Protein AF-A0A7C1DPU6-F1 (afdb_monomer_lite)

Secondary structure (DSSP, 8-state):
-HHHHHT-TTTHHHHHHHHHHHHHHHTT-HHHHHHHHHHIIIIIHHIIIIIHHHHT--S----HHHHHHHHHHHHHHHGGGHHHHHHHHHHHHHHHHHHHHHHHHHHHH--

Structure (mmCIF, N/CA/C/O backbone):
data_AF-A0A7C1DPU6-F1
#
_entry.id   AF-A0A7C1DPU6-F1
#
loop_
_atom_site.group_PDB
_atom_site.id
_atom_site.type_symbol
_atom_site.label_atom_id
_atom_site.label_alt_id
_atom_site.label_comp_id
_atom_site.label_asym_id
_atom_site.label_entity_id
_atom_site.label_seq_id
_atom_site.pdbx_PDB_ins_code
_atom_site.Cartn_x
_atom_site.Cartn_y
_atom_site.Cartn_z
_atom_site.occupancy
_atom_site.B_iso_or_equiv
_atom_site.auth_seq_id
_atom_site.auth_comp_id
_atom_site.auth_asym_id
_atom_site.auth_atom_id
_atom_site.pdbx_PDB_model_num
ATOM 1 N N . ALA A 1 1 ? -8.894 13.310 4.951 1.00 46.78 1 ALA A N 1
ATOM 2 C CA . ALA A 1 1 ? -8.919 12.196 5.926 1.00 46.78 1 ALA A CA 1
ATOM 3 C C . ALA A 1 1 ? -9.313 10.853 5.290 1.00 46.78 1 ALA A C 1
ATOM 5 O O . ALA A 1 1 ? -8.561 9.906 5.457 1.00 46.78 1 ALA A O 1
ATOM 6 N N . MET A 1 2 ? -10.399 10.751 4.502 1.00 47.97 2 MET A N 1
ATOM 7 C CA . MET A 1 2 ? -10.787 9.483 3.840 1.00 47.97 2 MET A CA 1
ATOM 8 C C . MET A 1 2 ? -9.775 8.932 2.813 1.00 47.97 2 MET A C 1
ATOM 10 O O . MET A 1 2 ? -9.661 7.722 2.668 1.00 47.97 2 MET A O 1
ATOM 14 N N . PHE A 1 3 ? -9.004 9.792 2.139 1.00 51.47 3 PHE A N 1
ATOM 15 C CA . PHE A 1 3 ? -8.061 9.375 1.089 1.00 51.47 3 PHE A CA 1
ATOM 16 C C . PHE A 1 3 ? -6.909 8.488 1.603 1.00 51.47 3 PHE A C 1
ATOM 18 O O . PHE A 1 3 ? -6.498 7.553 0.927 1.00 51.47 3 PHE A O 1
ATOM 25 N N . LEU A 1 4 ? -6.424 8.733 2.827 1.00 49.72 4 LEU A N 1
ATOM 26 C CA . LEU A 1 4 ? -5.325 7.962 3.429 1.00 49.72 4 LEU A CA 1
ATOM 27 C C . LEU A 1 4 ? -5.777 6.575 3.909 1.00 49.72 4 LEU A C 1
ATOM 29 O O . LEU A 1 4 ? -5.017 5.618 3.821 1.00 49.72 4 LEU A O 1
ATOM 33 N N . LEU A 1 5 ? -7.026 6.454 4.366 1.00 48.41 5 LEU A N 1
ATOM 34 C CA . LEU A 1 5 ? -7.620 5.176 4.771 1.00 48.41 5 LEU A CA 1
ATOM 35 C C . LEU A 1 5 ? -7.981 4.302 3.557 1.00 48.41 5 LEU A C 1
ATOM 37 O O . LEU A 1 5 ? -7.930 3.080 3.646 1.00 48.41 5 LEU A O 1
ATOM 41 N N . ALA A 1 6 ? -8.287 4.918 2.410 1.00 47.03 6 ALA A N 1
ATOM 42 C CA . ALA A 1 6 ? -8.615 4.220 1.166 1.00 47.03 6 ALA A CA 1
ATOM 43 C C . ALA A 1 6 ? -7.392 3.620 0.440 1.00 47.03 6 ALA A C 1
ATOM 45 O O . ALA A 1 6 ? -7.554 2.698 -0.356 1.00 47.03 6 ALA A O 1
ATOM 46 N N . MET A 1 7 ? -6.172 4.104 0.717 1.00 46.09 7 MET A N 1
ATOM 47 C CA . MET A 1 7 ? -4.934 3.563 0.129 1.00 46.09 7 MET A CA 1
ATOM 48 C C . MET A 1 7 ? -4.483 2.229 0.741 1.00 46.09 7 MET A C 1
ATOM 50 O O . MET A 1 7 ? -3.571 1.600 0.208 1.00 46.09 7 MET A O 1
ATOM 54 N N . ILE A 1 8 ? -5.120 1.772 1.826 1.00 50.97 8 ILE A N 1
ATOM 55 C CA . ILE A 1 8 ? -4.872 0.457 2.423 1.00 50.97 8 ILE A CA 1
ATOM 56 C C . ILE A 1 8 ? -6.136 -0.397 2.236 1.00 50.97 8 ILE A C 1
ATOM 58 O O . ILE A 1 8 ? -6.958 -0.498 3.150 1.00 50.97 8 ILE A O 1
ATOM 62 N N . PRO A 1 9 ? -6.313 -1.036 1.063 1.00 51.47 9 PRO A N 1
ATOM 63 C CA . PRO A 1 9 ? -7.502 -1.832 0.745 1.00 51.47 9 PRO A CA 1
ATOM 64 C C . PRO A 1 9 ? -7.711 -3.064 1.647 1.00 51.47 9 PRO A C 1
ATOM 66 O O . PRO A 1 9 ? -8.720 -3.742 1.505 1.00 51.47 9 PRO A O 1
ATOM 69 N N . PHE A 1 10 ? -6.806 -3.333 2.593 1.00 50.69 10 PHE A N 1
ATOM 70 C CA . PHE A 1 10 ? -6.895 -4.446 3.544 1.00 50.69 10 PHE A CA 1
ATOM 71 C C . PHE A 1 10 ? -7.280 -4.046 4.977 1.00 50.69 10 PHE A C 1
ATOM 73 O O . PHE A 1 10 ? -7.566 -4.921 5.789 1.00 50.69 10 PHE A O 1
ATOM 80 N N . VAL A 1 11 ? -7.297 -2.751 5.319 1.00 54.91 11 VAL A N 1
ATOM 81 C CA . VAL A 1 11 ? -7.478 -2.309 6.721 1.00 54.91 11 VAL A CA 1
ATOM 82 C C . VAL A 1 11 ? -8.811 -1.589 6.956 1.00 54.91 11 VAL A C 1
ATOM 84 O O . VAL A 1 11 ? -9.272 -1.526 8.089 1.00 54.91 11 VAL A O 1
ATOM 87 N N . GLY A 1 12 ? -9.491 -1.105 5.913 1.00 57.50 12 GLY A N 1
ATOM 88 C CA . GLY A 1 12 ? -10.697 -0.280 6.074 1.00 57.50 12 GLY A CA 1
ATOM 89 C C . GLY A 1 12 ? -11.884 -0.986 6.743 1.00 57.50 12 GLY A C 1
ATOM 90 O O . GLY A 1 12 ? -12.453 -0.468 7.703 1.00 57.50 12 GLY A O 1
ATOM 91 N N . THR A 1 13 ? -12.266 -2.170 6.262 1.00 65.38 13 THR A N 1
ATOM 92 C CA . THR A 1 13 ? -13.517 -2.829 6.674 1.00 65.38 13 THR A CA 1
ATOM 93 C C . THR A 1 13 ? -13.478 -3.392 8.104 1.00 65.38 13 THR A C 1
ATOM 95 O O . THR A 1 13 ? -14.399 -3.105 8.877 1.00 65.38 13 THR A O 1
ATOM 98 N N . PRO A 1 14 ? -12.411 -4.101 8.535 1.00 64.94 14 PRO A N 1
ATOM 99 C CA . PRO A 1 14 ? -12.302 -4.585 9.912 1.00 64.94 14 PRO A CA 1
ATOM 100 C C . PRO A 1 14 ? -12.159 -3.449 10.933 1.00 64.94 14 PRO A C 1
ATOM 102 O O . PRO A 1 14 ? -12.714 -3.536 12.026 1.00 64.94 14 PRO A O 1
ATOM 105 N N . MET A 1 15 ? -11.454 -2.367 10.580 1.00 68.56 15 MET A N 1
ATOM 106 C CA . MET A 1 15 ? -11.135 -1.267 11.498 1.00 68.56 15 MET A CA 1
ATOM 107 C C . MET A 1 15 ? -12.365 -0.443 11.911 1.00 68.56 15 MET A C 1
ATOM 109 O O . MET A 1 15 ? -12.354 0.153 12.984 1.00 68.56 15 MET A O 1
ATOM 113 N N . VAL A 1 16 ? -13.435 -0.434 11.108 1.00 71.94 16 VAL A N 1
ATOM 114 C CA . VAL A 1 16 ? -14.703 0.250 11.435 1.00 71.94 16 VAL A CA 1
ATOM 115 C C . VAL A 1 16 ? -15.708 -0.697 12.102 1.00 71.94 16 VAL A C 1
ATOM 117 O O . VAL A 1 16 ? -16.410 -0.299 13.033 1.00 71.94 16 VAL A O 1
ATOM 120 N N . MET A 1 17 ? -15.762 -1.963 11.675 1.00 74.38 17 MET A N 1
ATOM 121 C CA . MET A 1 17 ? -16.720 -2.937 12.215 1.00 74.38 17 MET A CA 1
ATOM 122 C C . MET A 1 17 ? -16.355 -3.448 13.617 1.00 74.38 17 MET A C 1
ATOM 124 O O . MET A 1 17 ? -17.260 -3.680 14.418 1.00 74.38 17 MET A O 1
ATOM 128 N N . LEU A 1 18 ? -15.063 -3.575 13.952 1.00 79.19 18 LEU A N 1
ATOM 129 C CA . LEU A 1 18 ? -14.607 -3.984 15.292 1.00 79.19 18 LEU A CA 1
ATOM 130 C C . LEU A 1 18 ? -15.049 -3.012 16.404 1.00 79.19 18 LEU A C 1
ATOM 132 O O . LEU A 1 18 ? -15.681 -3.470 17.357 1.00 79.19 18 LEU A O 1
ATOM 136 N N . PRO A 1 19 ? -14.800 -1.689 16.304 1.00 79.94 19 PRO A N 1
ATOM 137 C CA . PRO A 1 19 ? -15.301 -0.727 17.285 1.00 79.94 19 PRO A CA 1
ATOM 138 C C . PRO A 1 19 ? -16.830 -0.721 17.378 1.00 79.94 19 PRO A C 1
ATOM 140 O O . PRO A 1 19 ? -17.368 -0.593 18.473 1.00 79.94 19 PRO A O 1
ATOM 143 N N . GLY A 1 20 ? -17.533 -0.897 16.251 1.00 82.12 20 GLY A N 1
ATOM 144 C CA . GLY A 1 20 ? -18.995 -0.986 16.223 1.00 82.12 20 GLY A CA 1
ATOM 145 C C . GLY A 1 20 ? -19.530 -2.203 16.983 1.00 82.12 20 GLY A C 1
ATOM 146 O O . GLY A 1 20 ? -20.439 -2.068 17.798 1.00 82.12 20 GLY A O 1
ATOM 147 N N . ALA A 1 21 ? -18.927 -3.379 16.784 1.00 82.56 21 ALA A N 1
ATOM 148 C CA . ALA A 1 21 ? -19.296 -4.592 17.513 1.00 82.56 21 ALA A CA 1
ATOM 149 C C . ALA A 1 21 ? -19.018 -4.453 19.017 1.00 82.56 21 ALA A C 1
ATOM 151 O O . ALA A 1 21 ? -19.871 -4.797 19.833 1.00 82.56 21 ALA A O 1
ATOM 152 N N . ILE A 1 22 ? -17.866 -3.882 19.383 1.00 84.19 22 ILE A N 1
ATOM 153 C CA . ILE A 1 22 ? -17.505 -3.608 20.782 1.00 84.19 22 ILE A CA 1
ATOM 154 C C . ILE A 1 22 ? -18.489 -2.618 21.413 1.00 84.19 22 ILE A C 1
ATOM 156 O O . ILE A 1 22 ? -18.922 -2.832 22.543 1.00 84.19 22 ILE A O 1
ATOM 160 N N . TYR A 1 23 ? -18.882 -1.569 20.687 1.00 86.94 23 TYR A N 1
ATOM 161 C CA . TYR A 1 23 ? -19.855 -0.590 21.163 1.00 86.94 23 TYR A CA 1
ATOM 162 C C . TYR A 1 23 ? -21.225 -1.224 21.426 1.00 86.94 23 TYR A C 1
ATOM 164 O O . TYR A 1 23 ? -21.794 -0.994 22.487 1.00 86.94 23 TYR A O 1
ATOM 172 N N . LEU A 1 24 ? -21.725 -2.069 20.518 1.00 85.06 24 LEU A N 1
ATOM 173 C CA . LEU A 1 24 ? -22.999 -2.779 20.700 1.00 85.06 24 LEU A CA 1
ATOM 174 C C . LEU A 1 24 ? -22.983 -3.754 21.884 1.00 85.06 24 LEU A C 1
ATOM 176 O O . LEU A 1 24 ? -23.959 -3.851 22.625 1.00 85.06 24 LEU A O 1
ATOM 180 N N . VAL A 1 25 ? -21.863 -4.450 22.097 1.00 84.88 25 VAL A N 1
ATOM 181 C CA . VAL A 1 25 ? -21.691 -5.299 23.285 1.00 84.88 25 VAL A CA 1
ATOM 182 C C . VAL A 1 25 ? -21.650 -4.441 24.556 1.00 84.88 25 VAL A C 1
ATOM 184 O O . VAL A 1 25 ? -22.268 -4.803 25.555 1.00 84.88 25 VAL A O 1
ATOM 187 N N . ALA A 1 26 ? -20.978 -3.286 24.515 1.00 85.88 26 ALA A N 1
ATOM 188 C CA . ALA A 1 26 ? -20.879 -2.360 25.644 1.00 85.88 26 ALA A CA 1
ATOM 189 C C . ALA A 1 26 ? -22.207 -1.659 25.988 1.00 85.88 26 ALA A C 1
ATOM 191 O O . ALA A 1 26 ? -22.433 -1.340 27.154 1.00 85.88 26 ALA A O 1
ATOM 192 N N . THR A 1 27 ? -23.104 -1.447 25.020 1.00 86.44 27 THR A N 1
ATOM 193 C CA . THR A 1 27 ? -24.450 -0.884 25.247 1.00 86.44 27 THR A CA 1
ATOM 194 C C . THR A 1 27 ? -25.485 -1.924 25.688 1.00 86.44 27 THR A C 1
ATOM 196 O O . THR A 1 27 ? -26.643 -1.577 25.914 1.00 86.44 27 THR A O 1
ATOM 199 N N . GLY A 1 28 ? -25.073 -3.184 25.875 1.00 81.44 28 GLY A N 1
ATOM 200 C CA . GLY A 1 28 ? -25.909 -4.263 26.408 1.00 81.44 28 GLY A CA 1
ATOM 201 C C . GLY A 1 28 ? -26.599 -5.120 25.346 1.00 81.44 28 GLY A C 1
ATOM 202 O O . GLY A 1 28 ? -27.184 -6.149 25.689 1.00 81.44 28 GLY A O 1
ATOM 203 N N . ASP A 1 29 ? -26.485 -4.776 24.060 1.00 85.50 29 ASP A N 1
ATOM 204 C CA . ASP A 1 29 ? -27.013 -5.587 22.960 1.00 85.50 29 ASP A CA 1
ATOM 205 C C . ASP A 1 29 ? -25.971 -6.601 22.460 1.00 85.50 29 ASP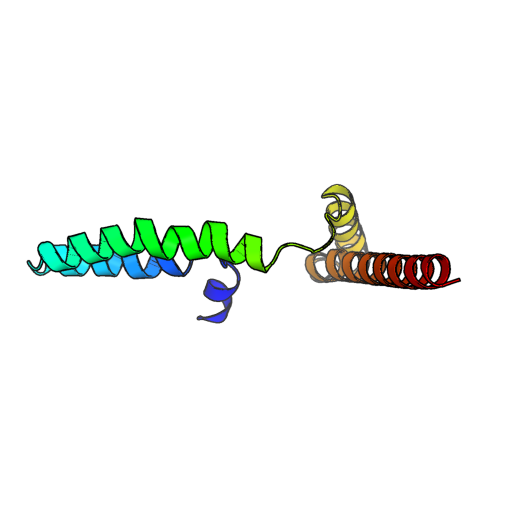 A C 1
ATOM 207 O O . ASP A 1 29 ? -25.434 -6.552 21.346 1.00 85.50 29 ASP A O 1
ATOM 211 N N . VAL A 1 30 ? -25.675 -7.559 23.341 1.00 85.38 30 VAL A N 1
ATOM 212 C CA . VAL A 1 30 ? -24.650 -8.589 23.126 1.00 85.38 30 VAL A CA 1
ATOM 213 C C . VAL A 1 30 ? -24.978 -9.479 21.925 1.00 85.38 30 VAL A C 1
ATOM 215 O O . VAL A 1 30 ? -24.067 -9.896 21.211 1.00 85.38 30 VAL A O 1
ATOM 218 N N . LYS A 1 31 ? -26.264 -9.757 21.659 1.00 88.00 31 LYS A N 1
ATOM 219 C CA . LYS A 1 31 ? -26.674 -10.590 20.514 1.00 88.00 31 LYS A CA 1
ATOM 220 C C . LYS A 1 31 ? -26.307 -9.919 19.198 1.00 88.00 31 LYS A C 1
ATOM 222 O O . LYS A 1 31 ? -25.648 -10.542 18.366 1.00 88.00 31 LYS A O 1
ATOM 227 N N . THR A 1 32 ? -26.701 -8.661 19.023 1.00 84.88 32 THR A N 1
ATOM 228 C CA . THR A 1 32 ? -26.432 -7.926 17.785 1.00 84.88 32 THR A CA 1
ATOM 229 C C . THR A 1 32 ? -24.933 -7.667 17.618 1.00 84.88 32 THR A C 1
ATOM 231 O O . THR A 1 32 ? -24.406 -7.835 16.519 1.00 84.88 32 THR A O 1
ATOM 234 N N . GLY A 1 33 ? -24.212 -7.370 18.706 1.00 86.06 33 GLY A N 1
ATOM 235 C CA . GLY A 1 33 ? -22.752 -7.229 18.684 1.00 86.06 33 GLY A CA 1
ATOM 236 C C . GLY A 1 33 ? -22.013 -8.511 18.274 1.00 86.06 33 GLY A C 1
ATOM 237 O O . GLY A 1 33 ? -21.099 -8.457 17.450 1.00 86.06 33 GLY A O 1
ATOM 238 N N . LEU A 1 34 ? -22.439 -9.676 18.777 1.00 86.81 34 LEU A N 1
ATOM 239 C CA . LEU A 1 34 ? -21.841 -10.968 18.423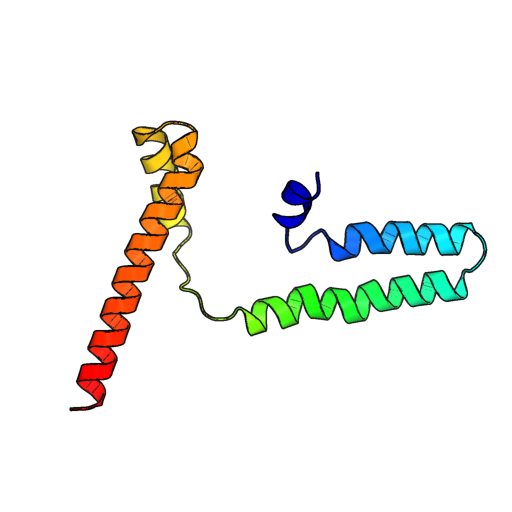 1.00 86.81 34 LEU A CA 1
ATOM 240 C C . LEU A 1 34 ? -22.128 -11.353 16.963 1.00 86.81 34 LEU A C 1
ATOM 242 O O . LEU A 1 34 ? -21.231 -11.822 16.263 1.00 86.81 34 LEU A O 1
ATOM 246 N N . ILE A 1 35 ? -23.356 -11.114 16.488 1.00 89.50 35 ILE A N 1
ATOM 247 C CA . ILE A 1 35 ? -23.736 -11.323 15.083 1.00 89.50 35 ILE A CA 1
ATOM 248 C C . ILE A 1 35 ? -22.899 -10.424 14.170 1.00 89.50 35 ILE A C 1
ATOM 250 O O . ILE A 1 35 ? -22.375 -10.897 13.162 1.00 89.50 35 ILE A O 1
ATOM 254 N N . LEU A 1 36 ? -22.726 -9.152 14.535 1.00 86.56 36 LEU A N 1
ATOM 255 C CA . LEU A 1 36 ? -21.925 -8.204 13.764 1.00 86.56 36 LEU A CA 1
ATOM 256 C C . LEU A 1 36 ? -20.450 -8.631 13.701 1.00 86.56 36 LEU A C 1
ATOM 258 O O . LEU A 1 36 ? -19.850 -8.599 12.627 1.00 86.56 36 LEU A O 1
ATOM 262 N N . ALA A 1 37 ? -19.878 -9.080 14.823 1.00 85.38 37 ALA A N 1
ATOM 263 C CA . ALA A 1 37 ? -18.507 -9.587 14.872 1.00 85.38 37 ALA A CA 1
ATOM 264 C C . ALA A 1 37 ? -18.324 -10.848 14.008 1.00 85.38 37 ALA A C 1
ATOM 266 O O . ALA A 1 37 ? -17.369 -10.937 13.233 1.00 85.38 37 ALA A O 1
ATOM 267 N N . ALA A 1 38 ? -19.260 -11.799 14.091 1.00 88.44 38 ALA A N 1
ATOM 268 C CA . ALA A 1 38 ? -19.240 -13.011 13.275 1.00 88.44 38 ALA A CA 1
ATOM 269 C C . ALA A 1 38 ? -19.399 -12.697 11.778 1.00 88.44 38 ALA A C 1
ATOM 271 O O . ALA A 1 38 ? -18.682 -13.257 10.950 1.00 88.44 38 ALA A O 1
ATOM 272 N N . TRP A 1 39 ? -20.284 -11.764 11.423 1.00 84.69 39 TRP A N 1
ATOM 273 C CA . TRP A 1 39 ? -20.476 -11.310 10.045 1.00 84.69 39 TRP A CA 1
ATOM 274 C C . TRP A 1 39 ? -19.218 -10.645 9.473 1.00 84.69 39 TRP A C 1
ATOM 276 O O . TRP A 1 39 ? -18.796 -10.961 8.358 1.00 84.69 39 TRP A O 1
ATOM 286 N N . ALA A 1 40 ? -18.583 -9.765 10.252 1.00 83.19 40 ALA A N 1
ATOM 287 C CA . ALA A 1 40 ? -17.342 -9.104 9.861 1.00 83.19 40 ALA A CA 1
ATOM 288 C C . ALA A 1 40 ? -16.202 -10.117 9.630 1.00 83.19 40 ALA A C 1
ATOM 290 O O . ALA A 1 40 ? -15.465 -10.020 8.647 1.00 83.19 40 ALA A O 1
ATOM 291 N N . LEU A 1 41 ? -16.081 -11.124 10.500 1.00 82.19 41 LEU A N 1
ATOM 292 C CA . LEU A 1 41 ? -15.040 -12.147 10.389 1.00 82.19 41 LEU A CA 1
ATOM 293 C C . LEU A 1 41 ? -15.289 -13.162 9.271 1.00 82.19 41 LEU A C 1
ATOM 295 O O . LEU A 1 41 ? -14.336 -13.561 8.612 1.00 82.19 41 LEU A O 1
ATOM 299 N N . LEU A 1 42 ? -16.530 -13.603 9.059 1.00 84.50 42 LEU A N 1
ATOM 300 C CA . LEU A 1 42 ? -16.823 -14.694 8.123 1.00 84.50 42 LEU A CA 1
ATOM 301 C C . LEU A 1 42 ? -17.143 -14.202 6.717 1.00 84.50 42 LEU A C 1
ATOM 303 O O . LEU A 1 42 ? -16.673 -14.784 5.744 1.00 84.50 42 LEU A O 1
ATOM 307 N N . VAL A 1 43 ? -17.945 -13.148 6.586 1.00 83.88 43 VAL A N 1
ATOM 308 C CA . VAL A 1 43 ? -18.438 -12.702 5.278 1.00 83.88 43 VAL A CA 1
ATOM 309 C C . VAL A 1 43 ? -17.518 -11.634 4.714 1.00 83.88 43 VAL A C 1
ATOM 311 O O . VAL A 1 43 ? -16.956 -11.803 3.634 1.00 83.88 43 VAL A O 1
ATOM 314 N N . VAL A 1 44 ? -17.307 -10.560 5.472 1.00 81.62 44 VAL A N 1
ATOM 315 C CA . VAL A 1 44 ? -16.539 -9.401 5.003 1.00 81.62 44 VAL A CA 1
ATOM 316 C C . VAL A 1 44 ? -15.071 -9.758 4.777 1.00 81.62 44 VAL A C 1
ATOM 318 O O . VAL A 1 44 ? -14.545 -9.493 3.700 1.00 81.62 44 VAL A O 1
ATOM 321 N N . SER A 1 45 ? -14.435 -10.439 5.737 1.00 79.19 45 SER A N 1
ATOM 322 C CA . SER A 1 45 ? -13.056 -10.926 5.582 1.00 79.19 45 SER A CA 1
ATOM 323 C C . SER A 1 45 ? -12.891 -11.820 4.352 1.00 79.19 45 SER A C 1
ATOM 325 O O . SER A 1 45 ? -11.925 -11.677 3.611 1.00 79.19 45 SER A O 1
ATOM 327 N N . THR A 1 46 ? -13.842 -12.721 4.090 1.00 79.38 46 THR A N 1
ATOM 328 C CA . THR A 1 46 ? -13.773 -13.619 2.929 1.00 79.38 46 THR A CA 1
ATOM 329 C C . THR A 1 46 ? -13.892 -12.842 1.621 1.00 79.38 46 THR A C 1
ATOM 331 O O . THR A 1 46 ? -13.122 -13.069 0.688 1.00 79.38 46 THR A O 1
ATOM 334 N N . ILE A 1 47 ? -14.816 -11.883 1.550 1.00 80.25 47 ILE A N 1
ATOM 335 C CA . ILE A 1 47 ? -14.989 -11.045 0.361 1.00 80.25 47 ILE A CA 1
ATOM 336 C C . ILE A 1 47 ? -13.726 -10.211 0.100 1.00 80.25 47 ILE A C 1
ATOM 338 O O . ILE A 1 47 ? -13.202 -10.215 -1.016 1.00 80.25 47 ILE A O 1
ATOM 342 N N . ASP A 1 48 ? -13.201 -9.536 1.120 1.00 77.75 48 ASP A N 1
ATOM 343 C CA . ASP A 1 48 ? -12.059 -8.637 0.950 1.00 77.75 48 ASP A CA 1
ATOM 344 C C . ASP A 1 48 ? -10.727 -9.382 0.749 1.00 77.75 48 ASP A C 1
ATOM 346 O O . ASP A 1 48 ? -9.886 -8.908 -0.016 1.00 77.75 48 ASP A O 1
ATOM 350 N N . ASN A 1 49 ? -10.543 -10.563 1.353 1.00 74.62 49 ASN A N 1
ATOM 351 C CA . ASN A 1 49 ? -9.277 -11.307 1.288 1.00 74.62 49 ASN A CA 1
ATOM 352 C C . ASN A 1 49 ? -9.221 -12.389 0.200 1.00 74.62 49 ASN A C 1
ATOM 354 O O . ASN A 1 49 ? -8.122 -12.761 -0.204 1.00 74.62 49 ASN A O 1
ATOM 358 N N . PHE A 1 50 ? -10.357 -12.902 -0.285 1.00 76.25 50 PHE A N 1
ATOM 359 C CA . PHE A 1 50 ? -10.384 -13.952 -1.317 1.00 76.25 50 PHE A CA 1
ATOM 360 C C . PHE A 1 50 ? -11.054 -13.493 -2.603 1.00 76.25 50 PHE A C 1
ATOM 362 O O . PHE A 1 50 ? -10.474 -13.630 -3.679 1.00 76.25 50 PHE A O 1
ATOM 369 N N . ILE A 1 51 ? -12.256 -12.922 -2.504 1.00 73.88 51 ILE A N 1
ATOM 370 C CA . ILE A 1 51 ? -13.023 -12.537 -3.693 1.00 73.88 51 ILE A CA 1
ATOM 371 C C . ILE A 1 51 ? -12.336 -11.369 -4.399 1.00 73.88 51 ILE A C 1
ATOM 373 O O . ILE A 1 51 ? -12.117 -11.425 -5.604 1.00 73.88 51 ILE A O 1
ATOM 377 N N . ARG A 1 52 ? -11.907 -10.338 -3.668 1.00 70.25 52 ARG A N 1
ATOM 378 C CA . ARG A 1 52 ? -11.255 -9.172 -4.277 1.00 70.25 52 ARG A CA 1
ATOM 379 C C . ARG A 1 52 ? -9.958 -9.537 -5.031 1.00 70.25 52 ARG A C 1
ATOM 381 O O . ARG A 1 52 ? -9.856 -9.133 -6.187 1.00 70.25 52 ARG A O 1
ATOM 388 N N . PRO A 1 53 ? -9.009 -10.331 -4.491 1.00 65.25 53 PRO A N 1
ATOM 389 C CA . PRO A 1 53 ? -7.845 -10.777 -5.262 1.00 65.25 53 PRO A CA 1
ATOM 390 C C . PRO A 1 53 ? -8.189 -11.696 -6.436 1.00 65.25 53 PRO A C 1
ATOM 392 O O . PRO A 1 53 ? -7.538 -11.603 -7.472 1.00 65.25 53 PRO A O 1
ATOM 395 N N . LEU A 1 54 ? -9.205 -12.555 -6.294 1.00 75.62 54 LEU A N 1
ATOM 396 C CA . LEU A 1 54 ? -9.647 -13.460 -7.358 1.00 75.62 54 LEU A CA 1
ATOM 397 C C . LEU A 1 54 ? -10.277 -12.696 -8.532 1.00 75.62 54 LEU A C 1
ATOM 399 O O . LEU A 1 54 ? -9.999 -12.999 -9.682 1.00 75.62 54 LEU A O 1
ATOM 403 N N . PHE A 1 55 ? -11.075 -11.662 -8.261 1.00 68.50 55 PHE A N 1
ATOM 404 C CA . PHE A 1 55 ? -11.643 -10.798 -9.302 1.00 68.50 55 PHE A CA 1
ATOM 405 C C . PHE A 1 55 ? -10.612 -9.835 -9.909 1.00 68.50 55 PHE A C 1
ATOM 407 O O . PHE A 1 55 ? -10.777 -9.391 -11.041 1.00 68.50 55 PHE A O 1
ATOM 414 N N . ILE A 1 56 ? -9.546 -9.515 -9.170 1.00 66.81 56 ILE A N 1
ATOM 415 C CA . ILE A 1 56 ? -8.425 -8.685 -9.638 1.00 66.81 56 ILE A CA 1
ATOM 416 C C . ILE A 1 56 ? -7.304 -9.559 -10.247 1.00 66.81 56 ILE A C 1
ATOM 418 O O . ILE A 1 56 ? -6.264 -9.041 -10.661 1.00 66.81 56 ILE A O 1
ATOM 422 N N . SER A 1 57 ? -7.485 -10.883 -10.358 1.00 54.34 57 SER A N 1
ATOM 423 C CA . SER A 1 57 ? -6.466 -11.767 -10.925 1.00 54.34 57 SER A CA 1
ATOM 424 C C . SER A 1 57 ? -6.370 -11.585 -12.440 1.00 54.34 57 SER A C 1
ATOM 426 O O . SER A 1 57 ? -7.079 -12.228 -13.203 1.00 54.34 57 SER A O 1
ATOM 428 N N . GLU A 1 58 ? -5.508 -10.668 -12.863 1.00 56.00 58 GLU A N 1
ATOM 429 C CA . GLU A 1 58 ? -4.395 -10.931 -13.782 1.00 56.00 58 GLU A CA 1
ATOM 430 C C . GLU A 1 58 ? -3.691 -9.611 -14.112 1.00 56.00 58 GLU A C 1
ATOM 432 O O . GLU A 1 58 ? -4.047 -8.875 -15.028 1.00 56.00 58 GLU A O 1
ATOM 437 N N . GLY A 1 59 ? -2.647 -9.303 -13.349 1.00 53.69 59 GLY A N 1
ATOM 438 C CA . GLY A 1 59 ? -1.767 -8.182 -13.637 1.00 53.69 59 GLY A CA 1
ATOM 439 C C . GLY A 1 59 ? -0.345 -8.581 -13.314 1.00 53.69 59 GLY A C 1
ATOM 440 O O . GLY A 1 59 ? 0.030 -8.557 -12.149 1.00 53.69 59 GLY A O 1
ATOM 441 N N . SER A 1 60 ? 0.375 -9.027 -14.347 1.00 52.47 60 SER A N 1
ATOM 442 C CA . SER A 1 60 ? 1.825 -9.236 -14.445 1.00 52.47 60 SER A CA 1
ATOM 443 C C . SER A 1 60 ? 2.594 -9.159 -13.123 1.00 52.47 60 SER A C 1
ATOM 445 O O . SER A 1 60 ? 2.740 -8.090 -12.529 1.00 52.47 60 SER A O 1
ATOM 447 N N . LYS A 1 61 ? 3.145 -10.298 -12.685 1.00 57.56 61 LYS A N 1
ATOM 448 C CA . LYS A 1 61 ? 4.089 -10.363 -11.563 1.00 57.56 61 LYS A CA 1
ATOM 449 C C . LYS A 1 61 ? 5.389 -9.656 -11.962 1.00 57.56 61 LYS A C 1
ATOM 451 O O . LYS A 1 61 ? 6.383 -10.306 -12.280 1.00 57.56 61 LYS A O 1
ATOM 456 N N . VAL A 1 62 ? 5.383 -8.325 -11.974 1.00 63.78 62 VAL A N 1
ATOM 457 C CA . VAL A 1 62 ? 6.606 -7.536 -12.085 1.00 63.78 62 VAL A CA 1
ATOM 458 C C . VAL A 1 62 ? 7.446 -7.895 -10.865 1.00 63.78 62 VAL A C 1
ATOM 460 O O . VAL A 1 62 ? 7.021 -7.726 -9.723 1.00 63.78 62 VAL A O 1
ATOM 463 N N . HIS A 1 63 ? 8.608 -8.489 -11.115 1.00 77.50 63 HIS A N 1
ATOM 464 C CA . HIS A 1 63 ? 9.471 -9.015 -10.066 1.00 77.50 63 HIS A CA 1
ATOM 465 C C . HIS A 1 63 ? 9.857 -7.897 -9.084 1.00 77.50 63 HIS A C 1
ATOM 467 O O . HIS A 1 63 ? 10.169 -6.785 -9.507 1.00 77.50 63 HIS A O 1
ATOM 473 N N . ILE A 1 64 ? 9.910 -8.188 -7.780 1.00 82.44 64 ILE A N 1
ATOM 474 C CA . ILE A 1 64 ? 10.212 -7.191 -6.732 1.00 82.44 64 ILE A CA 1
ATOM 475 C C . ILE A 1 64 ? 11.520 -6.418 -7.001 1.00 82.44 64 ILE A C 1
ATOM 477 O O . ILE A 1 64 ? 11.602 -5.220 -6.752 1.00 82.44 64 ILE A O 1
ATOM 481 N N . LEU A 1 65 ? 12.517 -7.080 -7.601 1.00 87.25 65 LEU A N 1
ATOM 482 C CA . LEU A 1 65 ? 13.792 -6.476 -8.012 1.00 87.25 65 LEU A CA 1
ATOM 483 C C . LEU A 1 65 ? 13.607 -5.329 -9.013 1.00 87.25 65 LEU A C 1
ATOM 485 O O . LEU A 1 65 ? 14.286 -4.313 -8.915 1.00 87.25 65 LEU A O 1
ATOM 489 N N . ILE A 1 66 ? 12.688 -5.478 -9.965 1.00 87.75 66 ILE A N 1
ATOM 490 C CA . ILE A 1 66 ? 12.419 -4.475 -11.001 1.00 87.75 66 ILE A CA 1
ATOM 491 C C . ILE A 1 66 ? 11.833 -3.210 -10.365 1.00 87.75 66 ILE A C 1
ATOM 493 O O . ILE A 1 66 ? 12.242 -2.097 -10.691 1.00 87.75 66 ILE A O 1
ATOM 497 N N . ILE A 1 67 ? 10.924 -3.384 -9.404 1.00 88.50 67 ILE A N 1
ATOM 498 C CA . ILE A 1 67 ? 10.358 -2.280 -8.621 1.00 88.50 67 ILE A CA 1
ATOM 499 C C . ILE A 1 67 ? 11.464 -1.595 -7.815 1.00 88.50 67 ILE A C 1
ATOM 501 O O . ILE A 1 67 ? 11.542 -0.370 -7.802 1.00 88.50 67 ILE A O 1
ATOM 505 N N . PHE A 1 68 ? 12.357 -2.374 -7.202 1.00 91.00 68 PHE A N 1
ATOM 506 C CA . PHE A 1 68 ? 13.477 -1.856 -6.417 1.00 91.00 68 PHE A CA 1
ATOM 507 C C . PHE A 1 68 ? 14.438 -1.005 -7.259 1.00 91.00 68 PHE A C 1
ATOM 509 O O . PHE A 1 68 ? 14.826 0.087 -6.845 1.00 91.00 68 PHE A O 1
ATOM 516 N N . ILE A 1 69 ? 14.753 -1.458 -8.477 1.00 93.12 69 ILE A N 1
ATOM 517 C CA . ILE A 1 69 ? 15.530 -0.682 -9.454 1.00 93.12 69 ILE A CA 1
ATOM 518 C C . ILE A 1 69 ? 14.798 0.617 -9.809 1.00 93.12 69 ILE A C 1
ATOM 520 O O . ILE A 1 69 ? 15.427 1.670 -9.873 1.00 93.12 69 ILE A O 1
ATOM 524 N N . GLY A 1 70 ? 13.474 0.569 -9.974 1.00 92.50 70 GLY A N 1
ATOM 525 C CA . GLY A 1 70 ? 12.648 1.756 -10.197 1.00 92.50 70 GLY A CA 1
ATOM 526 C C . GLY A 1 70 ? 12.721 2.754 -9.054 1.00 92.50 70 GLY A C 1
ATOM 527 O O . GLY A 1 70 ? 12.909 3.939 -9.305 1.00 92.50 70 GLY A O 1
ATOM 528 N N . VAL A 1 71 ? 12.635 2.288 -7.807 1.00 94.56 71 VAL A N 1
ATOM 529 C CA . VAL A 1 71 ? 12.755 3.155 -6.626 1.00 94.56 71 VAL A CA 1
ATOM 530 C C . VAL A 1 71 ? 14.140 3.793 -6.559 1.00 94.56 71 VAL A C 1
ATOM 532 O O . VAL A 1 71 ? 14.229 5.007 -6.416 1.00 94.56 71 VAL A O 1
ATOM 535 N N . ILE A 1 72 ? 15.218 3.013 -6.692 1.00 96.19 72 ILE A N 1
ATOM 536 C CA . ILE A 1 72 ? 16.591 3.538 -6.602 1.00 96.19 72 ILE A CA 1
ATOM 537 C C . ILE A 1 72 ? 16.891 4.494 -7.760 1.00 96.19 72 ILE A C 1
ATOM 539 O O . ILE A 1 72 ? 17.397 5.593 -7.536 1.00 96.19 72 ILE A O 1
ATOM 543 N N . GLY A 1 73 ? 16.559 4.102 -8.991 1.00 94.12 73 GLY A N 1
ATOM 544 C CA . GLY A 1 73 ? 16.773 4.926 -10.180 1.00 94.12 73 GLY A CA 1
ATOM 545 C C . GLY A 1 73 ? 15.929 6.199 -10.158 1.00 94.12 73 GLY A C 1
ATOM 546 O O . GLY A 1 73 ? 16.426 7.276 -10.476 1.00 94.12 73 GLY A O 1
ATOM 547 N N . GLY A 1 74 ? 14.678 6.100 -9.704 1.00 94.88 74 GLY A N 1
ATOM 548 C CA . GLY A 1 74 ? 13.808 7.250 -9.494 1.00 94.88 74 GLY A CA 1
ATOM 549 C C . GLY A 1 74 ? 14.365 8.190 -8.431 1.00 94.88 74 GLY A C 1
ATOM 550 O O . GLY A 1 74 ? 14.458 9.392 -8.675 1.00 94.88 74 GLY A O 1
ATOM 551 N N . LEU A 1 75 ? 14.784 7.655 -7.280 1.00 96.81 75 LEU A N 1
ATOM 552 C CA . LEU A 1 75 ? 15.389 8.432 -6.196 1.00 96.81 75 LEU A CA 1
ATOM 553 C C . LEU A 1 75 ? 16.648 9.170 -6.670 1.00 96.81 75 LEU A C 1
ATOM 555 O O . LEU A 1 75 ? 16.833 10.337 -6.336 1.00 96.81 75 LEU A O 1
ATOM 559 N N . ALA A 1 76 ? 17.480 8.519 -7.485 1.00 95.62 76 ALA A N 1
ATOM 560 C CA . ALA A 1 76 ? 18.666 9.136 -8.070 1.00 95.62 76 ALA A CA 1
ATOM 561 C C . ALA A 1 76 ? 18.329 10.245 -9.087 1.00 95.62 76 ALA A C 1
ATOM 563 O O . ALA A 1 76 ? 19.046 11.240 -9.153 1.00 95.62 76 ALA A O 1
ATOM 564 N N . ALA A 1 77 ? 17.247 10.104 -9.861 1.00 95.00 77 ALA A N 1
ATOM 565 C CA . ALA A 1 77 ? 16.865 11.067 -10.898 1.00 95.00 77 ALA A CA 1
ATOM 566 C C . ALA A 1 77 ? 16.087 12.284 -10.363 1.00 95.00 77 ALA A C 1
ATOM 568 O O . ALA A 1 77 ? 16.315 13.409 -10.804 1.00 95.00 77 ALA A O 1
ATOM 569 N N . TRP A 1 78 ? 15.153 12.065 -9.431 1.00 93.75 78 TRP A N 1
ATOM 570 C CA . TRP A 1 78 ? 14.183 13.077 -8.981 1.00 93.75 78 TRP A CA 1
ATOM 571 C C . TRP A 1 78 ? 14.059 13.191 -7.457 1.00 93.75 78 TRP A C 1
ATOM 573 O O . TRP A 1 78 ? 13.119 13.813 -6.953 1.00 93.75 78 TRP A O 1
ATOM 583 N N . GLY A 1 79 ? 14.975 12.588 -6.695 1.00 91.62 79 GLY A N 1
ATOM 584 C CA . GLY A 1 79 ? 14.914 12.598 -5.237 1.00 91.62 79 GLY A CA 1
ATOM 585 C C . GLY A 1 79 ? 13.627 11.948 -4.730 1.00 91.62 79 GLY A C 1
ATOM 586 O O . GLY A 1 79 ? 13.169 10.939 -5.260 1.00 91.62 79 GLY A O 1
ATOM 587 N N . PHE A 1 80 ? 13.007 12.537 -3.708 1.00 92.69 80 PHE A N 1
ATOM 588 C CA . PHE A 1 80 ? 11.828 11.961 -3.051 1.00 92.69 80 PHE A CA 1
ATOM 589 C C . PHE A 1 80 ? 10.655 11.668 -4.007 1.00 92.69 80 PHE A C 1
ATOM 591 O O . PHE A 1 80 ? 10.018 10.623 -3.895 1.00 92.69 80 PHE A O 1
ATOM 598 N N . LEU A 1 81 ? 10.400 12.541 -4.990 1.00 93.50 81 LEU A N 1
ATOM 599 C CA . LEU A 1 81 ? 9.349 12.320 -5.998 1.00 93.50 81 LEU A CA 1
ATOM 600 C C . LEU A 1 81 ? 9.614 11.063 -6.840 1.00 93.50 81 LEU A C 1
ATOM 602 O O . LEU A 1 81 ? 8.688 10.367 -7.260 1.00 93.50 81 LEU A O 1
ATOM 606 N N . GLY A 1 82 ? 10.887 10.731 -7.023 1.00 90.25 82 GLY A N 1
ATOM 607 C CA . GLY A 1 82 ? 11.347 9.531 -7.698 1.00 90.25 82 GLY A CA 1
ATOM 608 C C . GLY A 1 82 ? 10.920 8.218 -7.049 1.00 90.25 82 GLY A C 1
ATOM 609 O O . GLY A 1 82 ? 10.812 7.217 -7.754 1.00 90.25 82 GLY A O 1
ATOM 610 N N . LEU A 1 83 ? 10.597 8.216 -5.751 1.00 92.69 83 LEU A N 1
ATOM 611 C CA . LEU A 1 83 ? 10.092 7.028 -5.055 1.00 92.69 83 LEU A CA 1
ATOM 612 C C . LEU A 1 83 ? 8.733 6.566 -5.615 1.00 92.69 83 LEU A C 1
ATOM 614 O O . LEU A 1 83 ? 8.442 5.373 -5.626 1.00 92.69 83 LEU A O 1
ATOM 618 N N . PHE A 1 84 ? 7.929 7.509 -6.118 1.00 91.94 84 PHE A N 1
ATOM 619 C CA . PHE A 1 84 ? 6.641 7.243 -6.761 1.00 91.94 84 PHE A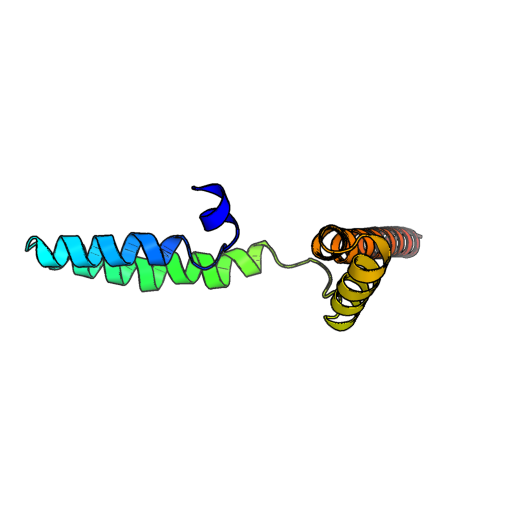 CA 1
ATOM 620 C C . PHE A 1 84 ? 6.790 7.124 -8.279 1.00 91.94 84 PHE A C 1
ATOM 622 O O . PHE A 1 84 ? 6.312 6.164 -8.884 1.00 91.94 84 PHE A O 1
ATOM 629 N N . CYS A 1 85 ? 7.483 8.083 -8.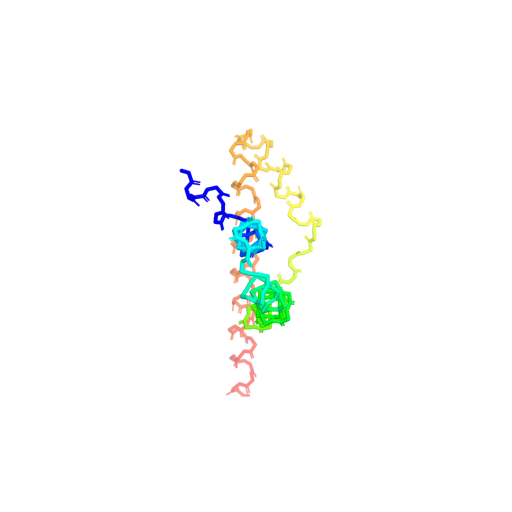900 1.00 92.69 85 CYS A N 1
ATOM 630 C CA . CYS A 1 85 ? 7.607 8.144 -10.355 1.00 92.69 85 CYS A 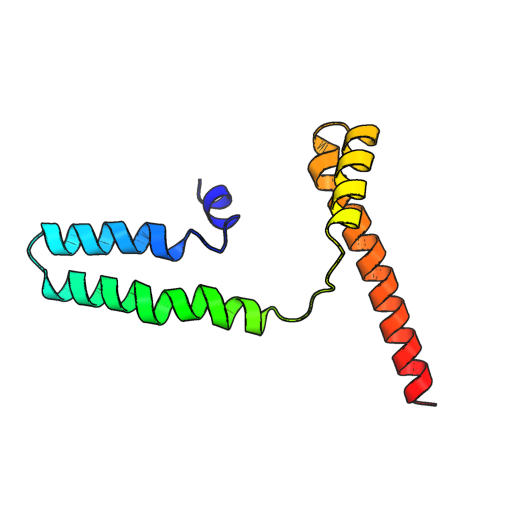CA 1
ATOM 631 C C . CYS A 1 85 ? 8.449 6.993 -10.929 1.00 92.69 85 CYS A C 1
ATOM 633 O O . CYS A 1 85 ? 8.158 6.512 -12.022 1.00 92.69 85 CYS A O 1
ATOM 635 N N . GLY A 1 86 ? 9.468 6.523 -10.207 1.00 92.75 86 GLY A N 1
ATOM 636 C CA . GLY A 1 86 ? 10.368 5.465 -10.668 1.00 92.75 86 GLY A CA 1
ATOM 637 C C . GLY A 1 86 ? 9.659 4.127 -10.917 1.00 92.75 86 GLY A C 1
ATOM 638 O O . GLY A 1 86 ? 9.644 3.651 -12.057 1.00 92.75 86 GLY A O 1
ATOM 639 N N . PRO A 1 87 ? 9.004 3.531 -9.902 1.00 90.44 87 PRO A N 1
ATOM 640 C CA . PRO A 1 87 ? 8.196 2.324 -10.083 1.00 90.44 87 PRO A CA 1
ATOM 641 C C . PRO A 1 87 ? 7.062 2.500 -11.094 1.00 90.44 87 PRO A C 1
ATOM 643 O O . PRO A 1 8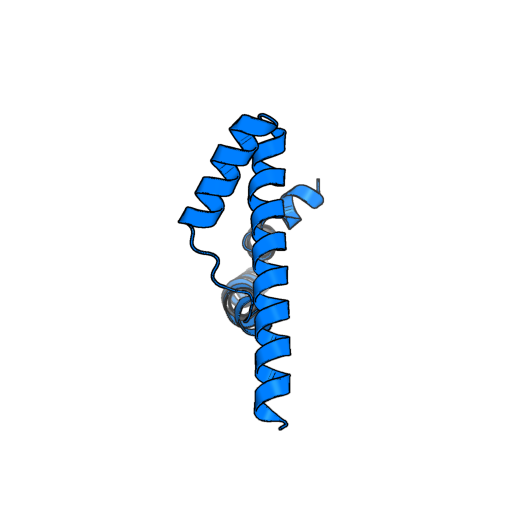7 ? 6.752 1.562 -11.829 1.00 90.44 87 PRO A O 1
ATOM 646 N N . LEU A 1 88 ? 6.460 3.693 -11.158 1.00 93.12 88 LEU A N 1
ATOM 647 C CA . LEU A 1 88 ? 5.374 3.996 -12.088 1.00 93.12 88 LEU A CA 1
ATOM 648 C C . LEU A 1 88 ? 5.835 3.879 -13.547 1.00 93.12 88 LEU A C 1
ATOM 650 O O . LEU A 1 88 ? 5.208 3.170 -14.332 1.00 93.12 88 LEU A O 1
ATOM 654 N N . ILE A 1 89 ? 6.953 4.517 -13.901 1.00 93.00 89 ILE A N 1
ATOM 655 C CA . ILE A 1 89 ? 7.487 4.499 -15.271 1.00 93.00 89 ILE A CA 1
ATOM 656 C C . ILE A 1 89 ? 7.886 3.085 -15.681 1.00 93.00 89 ILE A C 1
ATOM 658 O O . ILE A 1 89 ? 7.548 2.642 -16.779 1.00 93.00 89 ILE A O 1
ATOM 662 N N . ILE A 1 90 ? 8.555 2.353 -14.789 1.00 92.00 90 ILE A N 1
ATOM 663 C CA . ILE A 1 90 ? 8.915 0.956 -15.043 1.00 92.00 90 ILE A CA 1
ATOM 664 C C . ILE A 1 90 ? 7.662 0.099 -15.255 1.00 92.00 90 ILE A C 1
ATOM 666 O O . ILE A 1 90 ? 7.613 -0.697 -16.192 1.00 92.00 90 ILE A O 1
ATOM 670 N N . SER A 1 91 ? 6.628 0.288 -14.433 1.00 88.88 91 SER A N 1
ATOM 671 C CA . SER A 1 91 ? 5.361 -0.437 -14.575 1.00 88.88 91 SER A CA 1
ATOM 672 C C . SER A 1 91 ? 4.699 -0.151 -15.923 1.00 88.88 91 SER A C 1
ATOM 674 O O . SER A 1 91 ? 4.255 -1.083 -16.591 1.00 88.88 91 SER A O 1
ATOM 676 N N . MET A 1 92 ? 4.687 1.111 -16.365 1.00 91.00 92 MET A N 1
ATOM 677 C CA . MET A 1 92 ? 4.161 1.481 -17.683 1.00 91.00 92 MET A CA 1
ATOM 678 C C . MET A 1 92 ? 4.975 0.846 -18.813 1.00 91.00 92 MET A C 1
ATOM 680 O O . MET A 1 92 ? 4.396 0.292 -19.744 1.00 91.00 92 MET A O 1
ATOM 684 N N . PHE A 1 93 ? 6.305 0.863 -18.720 1.00 91.44 93 PHE A N 1
ATOM 685 C CA . PHE A 1 93 ? 7.178 0.243 -19.716 1.00 91.44 93 PHE A CA 1
ATOM 686 C C . PHE A 1 93 ? 6.896 -1.258 -19.879 1.00 91.44 93 PHE A C 1
ATOM 688 O O . PHE A 1 93 ? 6.670 -1.731 -20.996 1.00 91.44 93 PHE A O 1
ATOM 695 N N . PHE A 1 94 ? 6.829 -2.003 -18.771 1.00 88.69 94 PHE A N 1
ATOM 696 C CA . PHE A 1 94 ? 6.491 -3.428 -18.811 1.00 88.69 94 PHE A CA 1
ATOM 697 C C . PHE A 1 94 ? 5.058 -3.680 -19.278 1.00 88.69 94 PHE A C 1
ATOM 699 O O . PHE A 1 94 ? 4.823 -4.638 -20.013 1.00 88.69 94 PHE A O 1
ATOM 706 N N . PHE A 1 95 ? 4.112 -2.816 -18.911 1.00 89.88 95 PHE A N 1
ATOM 707 C CA . PHE A 1 95 ? 2.739 -2.902 -19.397 1.00 89.88 95 PHE A CA 1
ATOM 708 C C . PHE A 1 95 ? 2.668 -2.781 -20.925 1.00 89.88 95 PHE A C 1
ATOM 710 O O . PHE A 1 95 ? 2.007 -3.593 -21.573 1.00 89.88 95 PHE A O 1
ATOM 717 N N . PHE A 1 96 ? 3.383 -1.819 -21.516 1.00 91.94 96 PHE A N 1
ATOM 718 C CA . PHE A 1 96 ? 3.442 -1.669 -22.972 1.00 91.94 96 PHE A CA 1
ATOM 719 C C . PHE A 1 96 ? 4.118 -2.860 -23.651 1.00 91.94 96 PHE A C 1
ATOM 721 O O . PHE A 1 96 ? 3.585 -3.363 -24.641 1.00 91.94 96 PHE A O 1
ATOM 728 N N . LEU A 1 97 ? 5.240 -3.349 -23.113 1.00 90.94 97 LEU A N 1
ATOM 729 C CA . LEU A 1 97 ? 5.919 -4.534 -23.646 1.00 90.94 97 LEU A CA 1
ATOM 730 C C . LEU A 1 97 ? 5.017 -5.770 -23.634 1.00 90.94 97 LEU A C 1
ATOM 732 O O . LEU A 1 97 ? 4.927 -6.484 -24.633 1.00 90.94 97 LEU A O 1
ATOM 736 N N . ASP A 1 98 ? 4.334 -6.015 -22.519 1.00 88.56 98 ASP A N 1
ATOM 737 C CA . ASP A 1 98 ? 3.444 -7.164 -22.376 1.00 88.56 98 ASP A CA 1
ATOM 738 C C . ASP A 1 98 ? 2.195 -7.019 -23.259 1.00 88.56 98 ASP A C 1
ATOM 740 O O . ASP A 1 98 ? 1.742 -7.986 -23.870 1.00 88.56 98 ASP A O 1
ATOM 744 N N . SER A 1 99 ? 1.682 -5.794 -23.418 1.00 91.50 99 SER A N 1
ATOM 745 C CA . SER A 1 99 ? 0.609 -5.485 -24.368 1.00 91.50 99 SER A CA 1
ATOM 746 C C . SER A 1 99 ? 1.022 -5.776 -25.814 1.00 91.50 99 SER A C 1
ATOM 748 O O . SER A 1 99 ? 0.326 -6.513 -26.513 1.00 91.50 99 SER A O 1
ATOM 750 N N . TYR A 1 100 ? 2.188 -5.285 -26.246 1.00 91.81 100 TYR A N 1
ATOM 751 C CA . TYR A 1 100 ? 2.715 -5.546 -27.586 1.00 91.81 100 TYR A CA 1
ATOM 752 C C . TYR A 1 100 ? 2.937 -7.043 -27.822 1.00 91.81 100 TYR A C 1
ATOM 754 O O . TYR A 1 100 ? 2.505 -7.582 -28.841 1.00 91.81 100 TYR A O 1
ATOM 762 N N . ARG A 1 101 ? 3.541 -7.742 -26.852 1.00 90.88 101 ARG A N 1
ATOM 763 C CA . ARG A 1 101 ? 3.749 -9.194 -26.912 1.00 90.88 101 ARG A CA 1
ATOM 764 C C . ARG A 1 101 ? 2.428 -9.953 -27.047 1.00 90.88 101 ARG A C 1
ATOM 766 O O . ARG A 1 101 ? 2.347 -10.863 -27.867 1.00 90.88 101 ARG A O 1
ATOM 773 N N . ARG A 1 102 ? 1.393 -9.579 -26.286 1.00 89.12 102 ARG A N 1
ATOM 774 C CA . ARG A 1 102 ? 0.054 -10.184 -26.399 1.00 89.12 102 ARG A CA 1
ATOM 775 C C . ARG A 1 102 ? -0.559 -9.974 -27.781 1.00 89.12 102 ARG A C 1
ATOM 777 O O . ARG A 1 102 ? -1.103 -10.920 -28.339 1.00 89.12 102 ARG A O 1
ATOM 784 N N . ILE A 1 103 ? -0.467 -8.761 -28.329 1.00 90.69 103 ILE A N 1
ATOM 785 C CA . ILE A 1 103 ? -0.986 -8.449 -29.671 1.00 90.69 103 ILE A CA 1
ATOM 786 C C . ILE A 1 103 ? -0.250 -9.274 -30.729 1.00 90.69 103 ILE A C 1
ATOM 788 O O . ILE A 1 103 ? -0.883 -9.886 -31.584 1.00 90.69 103 ILE A O 1
ATOM 792 N N . TRP A 1 104 ? 1.079 -9.332 -30.644 1.00 90.44 104 TRP A N 1
ATOM 793 C CA . TRP A 1 104 ? 1.898 -10.075 -31.596 1.00 90.44 104 TRP A CA 1
ATOM 794 C C . TRP A 1 104 ? 1.607 -11.581 -31.575 1.00 90.44 104 TRP A C 1
ATOM 796 O O . TRP A 1 104 ? 1.533 -12.205 -32.629 1.00 90.44 104 TRP A O 1
ATOM 806 N N . LEU A 1 105 ? 1.394 -12.163 -30.390 1.00 89.50 105 LEU A N 1
ATOM 807 C CA . LEU A 1 105 ? 1.026 -13.575 -30.257 1.00 89.50 105 LEU A CA 1
ATOM 808 C C . LEU A 1 105 ? -0.353 -13.871 -30.857 1.00 89.50 105 LEU A C 1
ATOM 810 O O . LEU A 1 105 ? -0.477 -14.849 -31.584 1.00 89.50 105 LEU A O 1
ATOM 814 N N . ARG A 1 106 ? -1.349 -12.999 -30.643 1.00 87.50 106 ARG A N 1
ATOM 815 C CA . ARG A 1 106 ? -2.682 -13.152 -31.257 1.00 87.50 106 ARG A CA 1
ATOM 816 C C . ARG A 1 106 ? -2.618 -13.161 -32.785 1.00 87.50 106 ARG A C 1
ATOM 818 O O . ARG A 1 106 ? -3.184 -14.040 -33.414 1.00 87.50 106 ARG A O 1
ATOM 825 N N . LEU A 1 107 ? -1.858 -12.238 -33.379 1.00 88.25 107 LEU A N 1
ATOM 826 C CA . LEU A 1 107 ? -1.695 -12.161 -34.838 1.00 88.25 107 LEU A CA 1
ATOM 827 C C . LEU A 1 107 ? -0.999 -13.388 -35.447 1.00 88.25 107 LEU A C 1
ATOM 829 O O . LEU A 1 107 ? -1.139 -13.634 -36.639 1.00 88.25 107 LEU A O 1
ATOM 833 N N . ARG A 1 108 ? -0.222 -14.130 -34.651 1.00 87.75 108 ARG A N 1
ATOM 834 C CA . ARG A 1 108 ? 0.452 -15.358 -35.082 1.00 87.75 108 ARG A CA 1
ATOM 835 C C . ARG A 1 108 ? -0.431 -16.603 -34.935 1.00 87.75 108 ARG A C 1
ATOM 837 O O . ARG A 1 108 ? -0.168 -17.582 -35.620 1.00 87.75 108 ARG A O 1
ATOM 844 N N . GLU A 1 109 ? -1.415 -16.590 -34.038 1.00 80.06 109 GLU A N 1
ATOM 845 C CA . GLU A 1 109 ? -2.357 -17.704 -33.848 1.00 80.06 109 GLU A CA 1
ATOM 846 C C . GLU A 1 109 ? -3.527 -17.670 -34.848 1.00 80.06 109 GLU A C 1
ATOM 848 O O . GLU A 1 109 ? -4.053 -18.727 -35.182 1.00 80.06 109 GLU A O 1
ATOM 853 N N . ASP A 1 110 ? -3.887 -16.490 -35.368 1.00 72.31 110 ASP A N 1
ATOM 854 C CA . ASP A 1 110 ? -4.973 -16.301 -36.349 1.00 72.31 110 ASP A CA 1
ATOM 855 C C . ASP A 1 110 ? -4.542 -16.493 -37.831 1.00 72.31 110 ASP A C 1
ATOM 857 O O . ASP A 1 110 ? -5.343 -16.242 -38.736 1.00 72.31 110 ASP A O 1
ATOM 861 N N . GLY A 1 111 ? -3.291 -16.899 -38.100 1.00 57.03 111 GLY A N 1
ATOM 862 C CA . GLY A 1 111 ? -2.691 -16.998 -39.446 1.00 57.03 111 GLY A CA 1
ATOM 863 C C . GLY A 1 111 ? -2.312 -18.405 -39.893 1.00 57.03 111 GLY A C 1
ATOM 864 O O . GLY A 1 111 ? -1.916 -19.221 -39.033 1.00 57.03 111 GLY A O 1
#

Sequence (111 aa):
AMFLLAMIPFVGTPMVMLPGAIYLVATGDVKTGLILAAWALLVVSTIDNFIRPLFISEGSKVHILIIFIGVIGGLAAWGFLGLFCGPLIISMFFFFLDSYRRIWLRLREDG

Radius of gyration: 21.76 Å; chains: 1; bounding box: 46×31×66 Å

Foldseek 3Di:
DVVVLVVCLQCNQCVVQVVVLVVCVVVVNPVVSVVSVCCSVPPVCCCSVPVVCVVVPDDDPPDPVLLVCLCVVLCVPPNPVSNVVSSVVSSVVVVVVVVVVVVVVVVVVVD

pLDDT: mean 79.77, std 14.4, range [46.09, 96.81]